Protein AF-A0AAD7EPY0-F1 (afdb_monomer_lite)

pLDDT: mean 81.23, std 19.65, range [32.94, 98.31]

Sequence (108 aa):
LESCFLKLVTLLIHMRPTKCCLAVGILPPSQNAFRTGYHTNDNMFIIGCAIDRARALGKPLFVVFADLSNAFPSTDQATFWSKMHAAGTALRPPVDQGSVYLGRQSVD

Secondary structure (DSSP, 8-state):
---HHHHHHHHHHHHHHHHHHHHTT-S-TT--TT-TT--HHHHHHHHHHHHHHHHHTT-PPP------TTTTTT--HHHHHHHHHHTT--------S-----------

Structure (mmCIF, N/CA/C/O backbone):
data_AF-A0AAD7EPY0-F1
#
_entry.id   AF-A0AAD7EPY0-F1
#
loop_
_atom_site.group_PDB
_atom_site.id
_atom_site.type_symbol
_atom_site.label_atom_id
_atom_site.label_alt_id
_atom_site.label_comp_id
_atom_site.label_asym_id
_atom_site.label_entity_id
_atom_site.label_seq_id
_atom_site.pdbx_PDB_ins_code
_atom_site.Cartn_x
_atom_site.Cartn_y
_atom_site.Cartn_z
_atom_site.occupancy
_atom_site.B_iso_or_equiv
_atom_site.auth_seq_id
_atom_site.auth_comp_id
_atom_site.auth_asym_id
_atom_site.auth_atom_id
_atom_site.pdbx_PDB_model_num
ATOM 1 N N . LEU A 1 1 ? 7.627 19.120 -17.477 1.00 48.28 1 LEU A N 1
ATOM 2 C CA . LEU A 1 1 ? 6.726 18.754 -18.591 1.00 48.28 1 LEU A CA 1
ATOM 3 C C . LEU A 1 1 ? 6.913 17.260 -18.839 1.00 48.28 1 LEU A C 1
ATOM 5 O O . LEU A 1 1 ? 7.940 16.876 -19.379 1.00 48.28 1 LEU A O 1
ATOM 9 N N . GLU A 1 2 ? 6.020 16.399 -18.353 1.00 70.00 2 GLU A N 1
ATOM 10 C CA . GLU A 1 2 ? 6.086 14.979 -18.730 1.00 70.00 2 GLU A CA 1
ATOM 11 C C . GLU A 1 2 ? 5.625 14.834 -20.180 1.00 70.00 2 GLU A C 1
ATOM 13 O O . GLU A 1 2 ? 4.555 15.335 -20.534 1.00 70.00 2 GLU A O 1
ATOM 18 N N . SER A 1 3 ? 6.417 14.172 -21.025 1.00 91.38 3 SER A N 1
ATOM 19 C CA . SER A 1 3 ? 6.005 13.929 -22.406 1.00 91.38 3 SER A CA 1
ATOM 20 C C . SER A 1 3 ? 4.846 12.925 -22.438 1.00 91.38 3 SER A C 1
ATOM 22 O O . SER A 1 3 ? 4.803 11.971 -21.656 1.00 91.38 3 SER A O 1
ATOM 24 N N . CYS A 1 4 ? 3.896 13.108 -23.360 1.00 91.62 4 CYS A N 1
ATOM 25 C CA . CYS A 1 4 ? 2.821 12.134 -23.590 1.00 91.62 4 CYS A CA 1
ATOM 26 C C . CYS A 1 4 ? 3.382 10.736 -23.887 1.00 91.62 4 CYS A C 1
ATOM 28 O O . CYS A 1 4 ? 2.809 9.731 -23.473 1.00 91.62 4 CYS A O 1
ATOM 30 N N . PHE A 1 5 ? 4.539 10.689 -24.553 1.00 92.25 5 PHE A N 1
ATOM 31 C CA . PHE A 1 5 ? 5.264 9.457 -24.822 1.00 92.25 5 PHE A CA 1
ATOM 32 C C . PHE A 1 5 ? 5.728 8.761 -23.537 1.00 92.25 5 PHE A C 1
ATOM 34 O O . PHE A 1 5 ? 5.502 7.566 -23.387 1.00 92.25 5 PHE A O 1
ATOM 41 N N . LEU A 1 6 ? 6.299 9.494 -22.573 1.00 92.44 6 LEU A N 1
ATOM 42 C CA . LEU A 1 6 ? 6.714 8.924 -21.289 1.00 92.44 6 LEU A CA 1
ATOM 43 C C . LEU A 1 6 ? 5.526 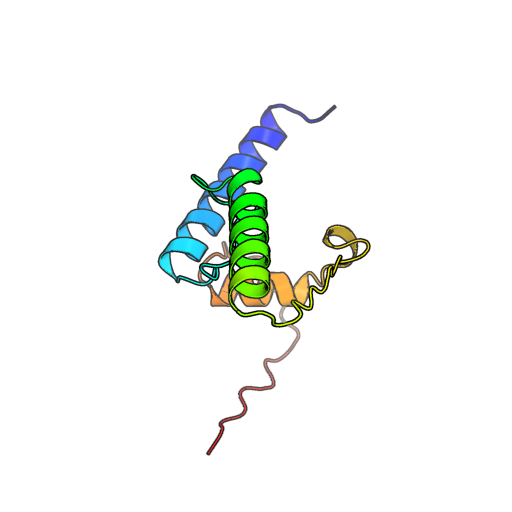8.311 -20.542 1.00 92.44 6 LEU A C 1
ATOM 45 O O . LEU A 1 6 ? 5.618 7.180 -20.080 1.00 92.44 6 LEU A O 1
ATOM 49 N N . LYS A 1 7 ? 4.387 9.009 -20.483 1.00 92.00 7 LYS A N 1
ATOM 50 C CA . LYS A 1 7 ? 3.168 8.479 -19.850 1.00 92.00 7 LYS A CA 1
ATOM 51 C C . LYS A 1 7 ? 2.686 7.194 -20.516 1.00 92.00 7 LYS A C 1
ATOM 53 O O . LYS A 1 7 ? 2.313 6.253 -19.820 1.00 92.00 7 LYS A O 1
ATOM 58 N N . LEU A 1 8 ? 2.723 7.141 -21.848 1.00 93.25 8 LEU A N 1
ATOM 59 C CA . LEU A 1 8 ? 2.368 5.944 -22.604 1.00 93.25 8 LEU A CA 1
ATOM 60 C C . LEU A 1 8 ? 3.311 4.779 -22.278 1.00 93.25 8 LEU A C 1
ATOM 62 O O . LEU A 1 8 ? 2.844 3.681 -21.988 1.00 93.25 8 LEU A O 1
ATOM 66 N N . VAL A 1 9 ? 4.625 5.017 -22.283 1.00 92.25 9 VAL A N 1
ATOM 67 C CA . VAL A 1 9 ? 5.623 3.992 -21.948 1.00 92.25 9 VAL A CA 1
ATOM 68 C C . VAL A 1 9 ? 5.435 3.499 -20.512 1.00 92.25 9 VAL A C 1
ATOM 70 O O . VAL A 1 9 ? 5.364 2.292 -20.290 1.00 92.25 9 VAL A O 1
ATOM 73 N N . THR A 1 10 ? 5.265 4.404 -19.546 1.00 91.50 10 THR A N 1
ATOM 74 C CA . THR A 1 10 ? 5.001 4.050 -18.144 1.00 91.50 10 THR A CA 1
ATOM 75 C C . THR A 1 10 ? 3.708 3.250 -17.995 1.00 91.50 10 THR A C 1
ATOM 77 O O . THR A 1 10 ? 3.679 2.278 -17.243 1.00 91.50 10 THR A O 1
ATOM 80 N N . LEU A 1 11 ? 2.653 3.588 -18.746 1.00 90.88 11 LEU A N 1
ATOM 81 C CA . LEU A 1 11 ? 1.405 2.823 -18.755 1.00 90.88 11 LEU A CA 1
ATOM 82 C C . LEU A 1 11 ? 1.616 1.405 -19.303 1.00 90.88 11 LEU A C 1
ATOM 84 O O . LEU A 1 11 ? 1.162 0.439 -18.692 1.00 90.88 11 LEU A O 1
ATOM 88 N N . LEU A 1 12 ? 2.335 1.256 -20.420 1.00 89.31 12 LEU A N 1
ATOM 89 C CA . LEU A 1 12 ? 2.650 -0.058 -20.993 1.00 89.31 12 LEU A CA 1
ATOM 90 C C . LEU A 1 12 ? 3.466 -0.920 -20.024 1.00 89.31 12 LEU A C 1
ATOM 92 O O . LEU A 1 12 ? 3.181 -2.111 -19.876 1.00 89.31 12 LEU A O 1
ATOM 96 N N . ILE A 1 13 ? 4.439 -0.313 -19.338 1.00 88.31 13 ILE A N 1
ATOM 97 C CA . ILE A 1 13 ? 5.218 -0.978 -18.293 1.00 88.31 13 ILE A CA 1
ATOM 98 C C . ILE A 1 13 ? 4.299 -1.382 -17.141 1.00 88.31 13 ILE A C 1
ATOM 100 O O . ILE A 1 13 ? 4.345 -2.540 -16.754 1.00 88.31 13 ILE A O 1
ATOM 104 N N . HIS A 1 14 ? 3.429 -0.498 -16.642 1.00 88.62 14 HIS A N 1
ATOM 105 C CA . HIS A 1 14 ? 2.523 -0.768 -15.518 1.00 88.62 14 HIS A CA 1
ATOM 106 C C . HIS A 1 14 ? 1.564 -1.942 -15.774 1.00 88.62 14 HIS A C 1
ATOM 108 O O . HIS A 1 14 ? 1.328 -2.765 -14.889 1.00 88.62 14 HIS A O 1
ATOM 114 N N . MET A 1 15 ? 1.037 -2.072 -16.994 1.00 87.12 15 MET A N 1
ATOM 115 C CA . MET A 1 15 ? 0.042 -3.100 -17.324 1.00 87.12 15 MET A CA 1
ATOM 116 C C . MET A 1 15 ? 0.548 -4.539 -17.132 1.00 87.12 15 MET A C 1
ATOM 118 O O . MET A 1 15 ? -0.255 -5.437 -16.869 1.00 87.12 15 MET A O 1
ATOM 122 N N . ARG A 1 16 ? 1.856 -4.793 -17.276 1.00 84.88 16 ARG A N 1
ATOM 123 C CA . ARG A 1 16 ? 2.432 -6.147 -17.170 1.00 84.88 16 ARG A CA 1
ATOM 124 C C . ARG A 1 16 ? 2.579 -6.639 -15.720 1.00 84.88 16 ARG A C 1
ATOM 126 O O . ARG A 1 16 ? 1.993 -7.681 -15.418 1.00 84.88 16 ARG A O 1
ATOM 133 N N . PRO A 1 17 ? 3.285 -5.927 -14.819 1.00 84.69 17 PRO A N 1
ATOM 134 C CA . PRO A 1 17 ? 3.337 -6.232 -13.396 1.00 84.69 17 PRO A CA 1
ATOM 135 C C . PRO A 1 17 ? 1.956 -6.395 -12.784 1.00 84.69 17 PRO A C 1
ATOM 137 O O . PRO A 1 17 ? 1.722 -7.391 -12.115 1.00 84.69 17 PRO A O 1
ATOM 140 N N . THR A 1 18 ? 1.016 -5.489 -13.072 1.00 86.25 18 THR A N 1
ATOM 141 C CA . THR A 1 18 ? -0.332 -5.548 -12.490 1.00 86.25 18 THR A CA 1
ATOM 142 C C . THR A 1 18 ? -1.033 -6.866 -12.817 1.00 86.25 18 THR A C 1
ATOM 144 O O . THR A 1 18 ? -1.544 -7.530 -11.917 1.00 86.25 18 THR A O 1
ATOM 147 N N . LYS A 1 19 ? -1.008 -7.304 -14.083 1.00 85.25 19 LYS A N 1
ATOM 148 C CA . LYS A 1 19 ? -1.608 -8.587 -14.487 1.00 85.25 19 LYS A CA 1
ATOM 149 C C . LYS A 1 19 ? -0.947 -9.777 -13.798 1.00 85.25 19 LYS A C 1
ATOM 151 O O . LYS A 1 19 ? -1.638 -10.683 -13.347 1.00 85.25 19 LYS A O 1
ATOM 156 N N . CYS A 1 20 ? 0.377 -9.771 -13.719 1.00 84.50 20 CYS A N 1
ATOM 157 C CA . CYS A 1 20 ? 1.131 -10.876 -13.149 1.00 84.50 20 CYS A CA 1
ATOM 158 C C . CYS A 1 20 ? 0.974 -10.954 -11.619 1.00 84.50 20 CYS A C 1
ATOM 160 O O . CYS A 1 20 ? 0.643 -12.013 -11.097 1.00 84.50 20 CYS A O 1
ATOM 162 N N . CYS A 1 21 ? 1.067 -9.830 -10.902 1.00 85.38 21 CYS A N 1
ATOM 163 C CA . CYS A 1 21 ? 0.831 -9.776 -9.456 1.00 85.38 21 CYS A CA 1
ATOM 164 C C . CYS A 1 21 ? -0.580 -10.246 -9.074 1.00 85.38 21 CYS A C 1
ATOM 166 O O . CYS A 1 21 ? -0.746 -10.897 -8.043 1.00 85.38 21 CYS A O 1
ATOM 168 N N . LEU A 1 22 ? -1.588 -9.944 -9.904 1.00 84.12 22 LEU A N 1
ATOM 169 C CA . LEU A 1 22 ? -2.949 -10.455 -9.726 1.00 84.12 22 LEU A CA 1
ATOM 170 C C . LEU A 1 22 ? -3.045 -11.959 -10.014 1.00 84.12 22 LEU A C 1
ATOM 172 O O . LEU A 1 22 ? -3.671 -12.673 -9.239 1.00 84.12 22 LEU A O 1
ATOM 176 N N . ALA A 1 23 ? -2.412 -12.447 -11.085 1.00 84.69 23 ALA A N 1
ATOM 177 C CA . ALA A 1 23 ? -2.430 -13.865 -11.453 1.00 84.69 23 ALA A CA 1
ATOM 178 C C . ALA A 1 23 ? -1.723 -14.761 -10.421 1.00 84.69 23 ALA A C 1
ATOM 180 O O . ALA A 1 23 ? -2.190 -15.861 -10.143 1.00 84.69 23 ALA A O 1
ATOM 181 N N . VAL A 1 24 ? -0.622 -14.282 -9.835 1.00 84.75 24 VAL A N 1
ATOM 182 C CA . VAL A 1 24 ? 0.135 -14.994 -8.789 1.00 84.75 24 VAL A CA 1
ATOM 183 C C . VAL A 1 24 ? -0.493 -14.798 -7.399 1.00 84.75 24 VAL A C 1
ATOM 185 O O . VAL A 1 24 ? -0.140 -15.496 -6.455 1.00 84.75 24 VAL A O 1
ATOM 188 N N . GLY A 1 25 ? -1.444 -13.869 -7.249 1.00 85.38 25 GLY A N 1
ATOM 189 C CA . GLY A 1 25 ? -2.115 -13.615 -5.971 1.00 85.38 25 GLY A CA 1
ATOM 190 C C . GLY A 1 25 ? -1.204 -12.991 -4.908 1.00 85.38 25 GLY A C 1
ATOM 191 O O . GLY A 1 25 ? -1.431 -13.184 -3.718 1.00 85.38 25 GLY A O 1
ATOM 192 N N . ILE A 1 26 ? -0.172 -12.245 -5.320 1.00 86.56 26 ILE A N 1
ATOM 193 C CA . ILE A 1 26 ? 0.797 -11.615 -4.400 1.00 86.56 26 ILE A CA 1
ATOM 194 C C . ILE A 1 26 ? 0.149 -10.477 -3.602 1.00 86.56 26 ILE A C 1
ATOM 196 O O . ILE A 1 26 ? 0.552 -10.192 -2.475 1.00 86.56 26 ILE A O 1
ATOM 200 N N . LEU A 1 27 ? -0.845 -9.805 -4.190 1.00 86.31 27 LEU A N 1
ATOM 201 C CA . LEU A 1 27 ? -1.533 -8.692 -3.544 1.00 86.31 27 LEU A CA 1
ATOM 202 C C . LEU A 1 27 ? -2.506 -9.226 -2.484 1.00 86.31 27 LEU A C 1
ATOM 204 O O . LEU A 1 27 ? -3.432 -9.964 -2.836 1.00 86.31 27 LEU A O 1
A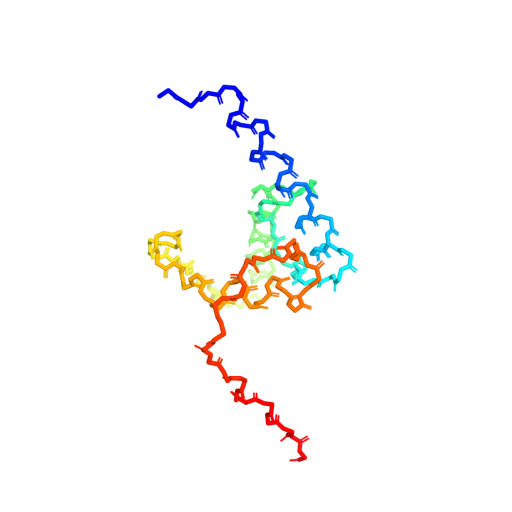TOM 208 N N . PRO A 1 28 ? -2.352 -8.844 -1.204 1.00 87.19 28 PRO A N 1
ATOM 209 C CA . PRO A 1 28 ? -3.251 -9.310 -0.165 1.00 87.19 28 PRO A CA 1
ATOM 210 C C . PRO A 1 28 ? -4.663 -8.746 -0.388 1.00 87.19 28 PRO A C 1
ATOM 212 O O . PRO A 1 28 ? -4.820 -7.641 -0.916 1.00 87.19 28 PRO A O 1
ATOM 215 N N . PRO A 1 29 ? -5.717 -9.454 0.055 1.00 85.56 29 PRO A N 1
ATOM 216 C CA . PRO A 1 29 ? -7.097 -8.997 -0.110 1.00 85.56 29 PRO A CA 1
ATOM 217 C C . PRO A 1 29 ? -7.385 -7.682 0.630 1.00 85.56 29 PRO A C 1
ATOM 219 O O . PRO A 1 29 ? -8.304 -6.963 0.251 1.00 85.56 29 PRO A O 1
ATOM 222 N N . SER A 1 30 ? -6.590 -7.353 1.652 1.00 86.56 30 SER A N 1
ATOM 223 C CA . SER A 1 30 ? -6.656 -6.088 2.388 1.00 86.56 30 SER A CA 1
ATOM 224 C C . SER A 1 30 ? -6.030 -4.902 1.646 1.00 86.56 30 SER A C 1
ATOM 226 O O . SER A 1 30 ? -6.266 -3.759 2.033 1.00 86.56 30 SER A O 1
ATOM 228 N N . GLN A 1 31 ? -5.236 -5.130 0.591 1.00 89.56 31 GLN A N 1
ATOM 229 C CA . GLN A 1 31 ? -4.659 -4.039 -0.189 1.00 89.56 31 GLN A CA 1
ATOM 230 C C . GLN A 1 31 ? -5.712 -3.450 -1.129 1.00 89.56 31 GLN A C 1
ATOM 232 O O . GLN A 1 31 ? -6.076 -4.035 -2.150 1.00 89.56 31 GLN A O 1
ATOM 237 N N . ASN A 1 32 ? -6.152 -2.249 -0.772 1.00 90.19 32 ASN A N 1
ATOM 238 C CA . ASN A 1 32 ? -7.157 -1.488 -1.502 1.00 90.19 32 ASN A CA 1
ATOM 239 C C . ASN A 1 32 ? -6.507 -0.481 -2.480 1.00 90.19 32 ASN A C 1
ATOM 241 O O . ASN A 1 32 ? -6.874 -0.388 -3.648 1.00 90.19 32 ASN A O 1
ATOM 245 N N . ALA A 1 33 ? -5.462 0.228 -2.040 1.00 88.06 33 ALA A N 1
ATOM 24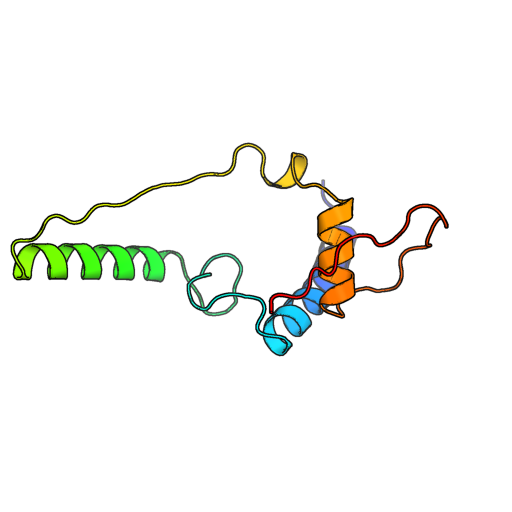6 C CA . ALA A 1 33 ? -4.815 1.258 -2.853 1.00 88.06 33 ALA A CA 1
ATOM 247 C C . ALA A 1 33 ? -4.192 0.706 -4.155 1.00 88.06 33 ALA A C 1
ATOM 249 O O . ALA A 1 33 ? -3.619 -0.387 -4.178 1.00 88.06 33 ALA A O 1
ATOM 250 N N . PHE A 1 34 ? -4.265 1.514 -5.222 1.00 87.12 34 PHE A N 1
ATOM 251 C CA . PHE A 1 34 ? -3.708 1.238 -6.558 1.00 87.12 34 PHE A CA 1
ATOM 252 C C . PHE A 1 34 ? -4.244 -0.030 -7.243 1.00 87.12 34 PHE A C 1
ATOM 254 O O . PHE A 1 34 ? -3.592 -0.579 -8.132 1.00 87.12 34 PHE A O 1
ATOM 261 N N . ARG A 1 35 ? -5.443 -0.486 -6.862 1.00 86.62 35 ARG A N 1
ATOM 262 C CA . ARG A 1 35 ? -6.105 -1.648 -7.457 1.00 86.62 35 ARG A CA 1
ATOM 263 C C . ARG A 1 35 ? -7.378 -1.233 -8.190 1.00 86.62 35 ARG A C 1
ATOM 265 O O . ARG A 1 35 ? -8.143 -0.394 -7.729 1.00 86.62 35 ARG A O 1
ATOM 272 N N . THR A 1 36 ? -7.612 -1.817 -9.360 1.00 87.25 36 THR A N 1
ATOM 273 C CA . THR A 1 36 ? -8.836 -1.559 -10.129 1.00 87.25 36 THR A CA 1
ATOM 274 C C . THR A 1 36 ? -10.058 -2.105 -9.388 1.00 87.25 36 THR A C 1
ATOM 276 O O . THR A 1 36 ? -10.038 -3.255 -8.954 1.00 87.25 36 THR A O 1
ATOM 279 N N . GLY A 1 37 ? -11.118 -1.297 -9.283 1.00 89.06 37 GLY A N 1
ATOM 280 C CA . GLY A 1 37 ? -12.377 -1.669 -8.617 1.00 89.06 37 GLY A CA 1
ATOM 281 C C . GLY A 1 37 ? -12.391 -1.461 -7.100 1.00 89.06 37 GLY A C 1
ATOM 282 O O . GLY A 1 37 ? -13.300 -1.940 -6.437 1.00 89.06 37 GLY A O 1
ATOM 283 N N . TYR A 1 38 ? -11.383 -0.774 -6.573 1.00 89.94 38 TYR A N 1
ATOM 284 C CA . TYR A 1 38 ? -11.137 -0.556 -5.155 1.00 89.94 38 TYR A CA 1
ATOM 285 C C . TYR A 1 38 ? -10.999 0.951 -4.905 1.00 89.94 38 TYR A C 1
ATOM 287 O O . TYR A 1 38 ? -10.320 1.655 -5.661 1.00 89.94 38 TYR A O 1
ATOM 295 N N . HIS A 1 39 ? -11.694 1.464 -3.890 1.00 90.38 39 HIS A N 1
ATOM 296 C CA . HIS A 1 39 ? -11.817 2.893 -3.623 1.00 90.38 39 HIS A CA 1
ATOM 297 C C . HIS A 1 39 ? -11.440 3.241 -2.182 1.00 90.38 39 HIS A C 1
ATOM 299 O O . HIS A 1 39 ? -11.621 2.467 -1.242 1.00 90.38 39 HIS A O 1
ATOM 305 N N . THR A 1 40 ? -10.990 4.482 -1.975 1.00 88.75 40 THR A N 1
ATOM 306 C CA . THR A 1 40 ? -10.668 5.012 -0.639 1.00 88.75 40 THR A CA 1
ATOM 307 C C . THR A 1 40 ? -11.854 4.920 0.326 1.00 88.75 40 THR A C 1
ATOM 309 O O . THR A 1 40 ? -11.663 4.681 1.519 1.00 88.75 40 THR A O 1
ATOM 312 N N . ASN A 1 41 ? -13.079 5.048 -0.193 1.00 92.69 41 ASN A N 1
ATOM 313 C CA . ASN A 1 41 ? -14.307 4.933 0.592 1.00 92.69 41 ASN A CA 1
ATOM 314 C C . ASN A 1 41 ? -14.474 3.545 1.224 1.00 92.69 41 ASN A C 1
ATOM 316 O O . ASN A 1 41 ? -15.002 3.460 2.330 1.00 92.69 41 ASN A O 1
ATOM 320 N N . ASP A 1 42 ? -13.972 2.479 0.592 1.00 91.19 42 ASP A N 1
ATOM 321 C CA . ASP A 1 42 ? -14.115 1.122 1.126 1.00 91.19 42 ASP A CA 1
ATOM 322 C C . ASP A 1 42 ? -13.308 0.967 2.426 1.00 91.19 42 ASP A C 1
ATOM 324 O O . ASP A 1 42 ? -13.788 0.377 3.390 1.00 91.19 42 ASP A O 1
ATOM 328 N N . ASN A 1 43 ? -12.115 1.573 2.509 1.00 91.44 43 ASN A N 1
ATOM 329 C CA . ASN A 1 43 ? -11.313 1.570 3.740 1.00 91.44 43 ASN A CA 1
ATOM 330 C C . ASN A 1 43 ? -12.021 2.313 4.877 1.00 91.44 43 ASN A C 1
ATOM 332 O O . ASN A 1 43 ? -12.026 1.845 6.016 1.00 91.44 43 ASN A O 1
ATOM 336 N N . MET A 1 44 ? -12.633 3.461 4.569 1.00 92.69 44 MET A N 1
ATOM 337 C CA . MET A 1 44 ? -13.385 4.222 5.566 1.00 92.69 44 MET A CA 1
ATOM 338 C C . MET A 1 44 ? -14.618 3.468 6.047 1.00 92.69 44 MET A C 1
ATOM 340 O O . MET A 1 44 ? -14.902 3.472 7.244 1.00 92.69 44 MET A O 1
ATOM 344 N N . PHE A 1 45 ? -15.307 2.779 5.139 1.00 94.56 45 PHE A N 1
ATOM 345 C CA . PHE A 1 45 ? -16.423 1.915 5.489 1.00 94.56 45 PHE A CA 1
ATOM 346 C C . PHE A 1 45 ? -15.982 0.770 6.411 1.00 94.56 45 PHE A C 1
ATOM 348 O O . PHE A 1 45 ? -16.594 0.564 7.455 1.00 94.56 45 PHE A O 1
ATOM 355 N N . ILE A 1 46 ? -14.875 0.087 6.095 1.00 93.44 46 ILE A N 1
ATOM 356 C CA . ILE A 1 46 ? -14.319 -0.991 6.931 1.00 93.44 46 ILE A CA 1
ATOM 357 C C . ILE A 1 46 ? -14.003 -0.488 8.348 1.00 93.44 46 ILE A C 1
ATOM 359 O O . ILE A 1 46 ? -14.374 -1.139 9.327 1.00 93.44 46 ILE A O 1
ATOM 363 N N . ILE A 1 47 ? -13.355 0.676 8.473 1.00 94.69 47 ILE A N 1
ATOM 364 C CA . ILE A 1 47 ? -13.053 1.286 9.777 1.00 94.69 47 ILE A CA 1
ATOM 365 C C . ILE A 1 47 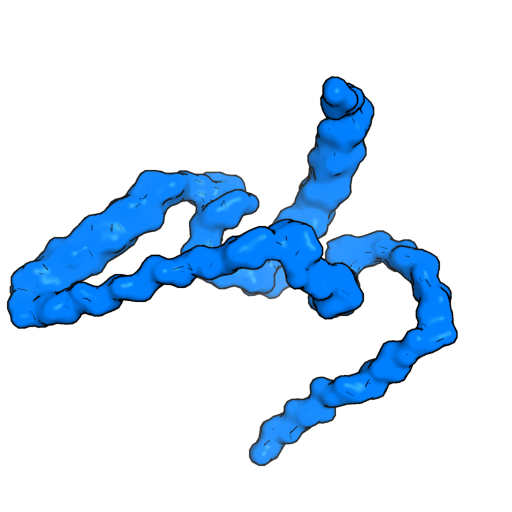? -14.346 1.651 10.517 1.00 94.69 47 ILE A C 1
ATOM 367 O O . ILE A 1 47 ? -14.469 1.353 11.704 1.00 94.69 47 ILE A O 1
ATOM 371 N N . GLY A 1 48 ? -15.327 2.239 9.825 1.00 96.94 48 GLY A N 1
ATOM 372 C CA . GLY A 1 48 ? -16.641 2.557 10.388 1.00 96.94 48 GLY A CA 1
ATOM 373 C C . GLY A 1 48 ? -17.340 1.320 10.957 1.00 96.94 48 GLY A C 1
ATOM 374 O O . GLY A 1 48 ? -17.695 1.297 12.133 1.00 96.94 48 GLY A O 1
ATOM 375 N N . CYS A 1 49 ? -17.422 0.239 10.176 1.00 97.44 49 CYS A N 1
ATOM 376 C CA . CYS A 1 49 ? -17.987 -1.030 10.634 1.00 97.44 49 CYS A CA 1
ATOM 377 C C . CYS A 1 49 ? -17.230 -1.620 11.832 1.00 97.44 49 CYS A C 1
ATOM 379 O O . CYS A 1 49 ? -17.848 -2.194 12.731 1.00 97.44 49 CYS A O 1
ATOM 381 N N . ALA A 1 50 ? -15.899 -1.492 11.872 1.00 97.00 50 ALA A N 1
ATOM 382 C CA . ALA A 1 50 ? -15.105 -1.944 13.011 1.00 97.00 50 ALA A CA 1
ATOM 383 C C . ALA A 1 50 ? -15.423 -1.139 14.284 1.00 97.00 50 ALA A C 1
ATOM 385 O O . ALA A 1 50 ? -15.561 -1.730 15.358 1.00 97.00 50 ALA A O 1
ATOM 386 N N . ILE A 1 51 ? -15.590 0.183 14.163 1.00 97.88 51 ILE A N 1
ATOM 387 C CA . ILE A 1 51 ? -15.990 1.071 15.265 1.00 97.88 51 ILE A CA 1
ATOM 388 C C . ILE A 1 51 ? -17.384 0.698 15.773 1.00 97.88 51 ILE A C 1
ATOM 390 O O . ILE A 1 51 ? -17.567 0.516 16.979 1.00 97.88 51 ILE A O 1
ATOM 394 N N . ASP A 1 52 ? -18.354 0.541 14.874 1.00 98.31 52 ASP A N 1
ATOM 395 C CA . ASP A 1 52 ? -19.734 0.213 15.240 1.00 98.31 52 ASP A CA 1
ATOM 396 C C . ASP A 1 52 ? -19.821 -1.150 15.929 1.00 98.31 52 ASP A C 1
ATOM 398 O O . ASP A 1 52 ? -20.471 -1.293 16.967 1.00 98.31 52 ASP A O 1
ATOM 402 N N . ARG A 1 53 ? -19.079 -2.144 15.426 1.00 98.12 53 ARG A N 1
ATOM 403 C CA . ARG A 1 53 ? -18.982 -3.464 16.056 1.00 98.12 53 ARG A CA 1
ATOM 404 C C . ARG A 1 53 ? -18.354 -3.393 17.447 1.00 98.12 53 ARG A C 1
ATOM 406 O O . ARG A 1 53 ? -18.841 -4.049 18.365 1.00 98.12 53 ARG A O 1
ATOM 413 N N . ALA A 1 54 ? -17.280 -2.627 17.617 1.00 98.12 54 ALA A N 1
ATOM 414 C CA . ALA A 1 54 ? -16.615 -2.477 18.909 1.00 98.12 54 ALA A CA 1
ATOM 415 C C . ALA A 1 54 ? -17.543 -1.820 19.945 1.00 98.12 54 ALA A C 1
ATOM 417 O O . ALA A 1 54 ? -17.667 -2.321 21.065 1.00 98.12 54 ALA A O 1
ATOM 418 N N . ARG A 1 55 ? -18.278 -0.775 19.534 1.00 97.94 55 ARG A N 1
ATOM 419 C CA . ARG A 1 55 ? -19.311 -0.114 20.348 1.00 97.94 55 ARG A CA 1
ATOM 420 C C . ARG A 1 55 ? -20.427 -1.075 20.748 1.00 97.94 55 ARG A C 1
ATOM 422 O O . ARG A 1 55 ? -20.752 -1.149 21.928 1.00 97.94 55 ARG A O 1
ATOM 429 N N . ALA A 1 56 ? -20.961 -1.845 19.799 1.00 98.31 56 ALA A N 1
ATOM 430 C CA . ALA A 1 56 ? -22.022 -2.818 20.063 1.00 98.31 56 ALA A CA 1
ATOM 431 C C . ALA A 1 56 ? -21.591 -3.922 21.044 1.00 98.31 56 ALA A C 1
ATOM 433 O O . ALA A 1 56 ? -22.400 -4.407 21.829 1.00 98.31 56 ALA A O 1
ATOM 434 N N . LEU A 1 57 ? -20.312 -4.308 21.021 1.00 97.94 57 LEU A N 1
ATOM 435 C CA . LEU A 1 57 ? -19.748 -5.313 21.926 1.00 97.94 57 LEU A CA 1
ATOM 436 C C . LEU A 1 57 ? -19.252 -4.735 23.261 1.00 97.94 57 LEU A C 1
ATOM 438 O O . LEU A 1 57 ? -18.785 -5.504 24.101 1.00 97.94 57 LEU A O 1
ATOM 442 N N . GLY A 1 58 ? -19.293 -3.411 23.447 1.00 97.69 58 GLY A N 1
ATOM 443 C CA . GLY A 1 58 ? -18.741 -2.743 24.628 1.00 97.69 58 GLY A CA 1
ATOM 444 C C . GLY A 1 58 ? -17.229 -2.936 24.793 1.00 97.69 58 GLY A C 1
ATOM 445 O O . GLY A 1 58 ? -16.731 -2.936 25.917 1.00 97.69 58 GLY A O 1
ATOM 446 N N . LYS A 1 59 ? -16.491 -3.149 23.694 1.00 97.69 59 LYS A N 1
ATOM 447 C CA . LYS A 1 59 ? -15.039 -3.396 23.708 1.00 97.69 59 LYS A CA 1
ATOM 448 C C . LYS A 1 59 ? -14.275 -2.226 23.084 1.00 97.69 59 LYS A C 1
ATOM 450 O O . LYS A 1 59 ? -14.758 -1.641 22.115 1.00 97.69 59 LYS A O 1
ATOM 455 N N . PRO A 1 60 ? -13.070 -1.897 23.581 1.00 96.38 60 PRO A N 1
ATOM 456 C CA . PRO A 1 60 ? -12.223 -0.899 22.939 1.00 96.38 60 PRO A CA 1
ATOM 457 C C . PRO A 1 60 ? -11.718 -1.402 21.577 1.00 96.38 60 PRO A C 1
ATOM 459 O O . PRO A 1 60 ? -11.365 -2.573 21.428 1.00 96.38 60 PRO A O 1
ATOM 462 N N . LEU A 1 61 ? -11.655 -0.499 20.595 1.00 97.19 61 LEU A N 1
ATOM 463 C CA . LEU A 1 61 ? -10.989 -0.719 19.311 1.00 97.19 61 LEU A CA 1
ATOM 464 C C . LEU A 1 61 ? -9.650 0.021 19.312 1.00 97.19 61 LEU A C 1
ATOM 466 O O . LEU A 1 61 ? -9.620 1.238 19.481 1.00 97.19 61 LEU A O 1
ATOM 470 N N . PHE A 1 62 ? -8.558 -0.704 19.084 1.00 96.62 62 PHE A N 1
ATOM 471 C CA . PHE A 1 62 ? -7.226 -0.127 18.910 1.00 96.62 62 PHE A CA 1
ATOM 472 C C . PHE A 1 62 ? -6.886 -0.078 17.420 1.00 96.62 62 PHE A C 1
ATOM 474 O O . PHE A 1 62 ? -7.044 -1.077 16.718 1.00 96.62 62 PHE A O 1
ATOM 481 N N . VAL A 1 63 ? -6.424 1.076 16.937 1.00 94.31 63 VAL A N 1
ATOM 482 C CA . VAL A 1 63 ? -6.074 1.295 15.526 1.00 94.31 63 VAL A CA 1
ATOM 483 C C . VAL A 1 63 ? -4.667 1.874 15.454 1.00 94.31 63 VAL A C 1
ATOM 485 O O . VAL A 1 63 ? -4.345 2.808 16.186 1.00 94.31 63 VAL A O 1
ATOM 488 N N . VAL A 1 64 ? -3.840 1.324 14.566 1.00 95.00 64 VAL A N 1
ATOM 489 C CA . VAL A 1 64 ? -2.493 1.827 14.280 1.00 95.00 64 VAL A CA 1
ATOM 490 C C . VAL A 1 64 ? -2.493 2.436 12.886 1.00 95.00 64 VAL A C 1
ATOM 492 O O . VAL A 1 64 ? -2.791 1.754 11.907 1.00 95.00 64 VAL A O 1
ATOM 495 N N . PHE A 1 65 ? -2.133 3.714 12.805 1.00 92.81 65 PHE A N 1
ATOM 496 C CA . PHE A 1 65 ? -1.864 4.395 11.545 1.00 92.81 65 PHE A CA 1
ATOM 497 C C . PHE A 1 65 ? -0.356 4.375 11.313 1.00 92.81 65 PHE A C 1
ATOM 499 O O . PHE A 1 65 ? 0.388 5.087 11.983 1.00 92.81 65 PHE A O 1
ATOM 506 N N . ALA A 1 66 ? 0.089 3.512 10.403 1.00 92.94 66 ALA A N 1
ATOM 507 C CA . ALA A 1 66 ? 1.481 3.430 9.987 1.00 92.94 66 ALA A CA 1
ATOM 508 C C . ALA A 1 66 ? 1.638 4.095 8.617 1.00 92.94 66 ALA A C 1
ATOM 510 O O . ALA A 1 66 ? 0.877 3.795 7.697 1.00 92.94 66 ALA A O 1
ATOM 511 N N . ASP A 1 67 ? 2.631 4.969 8.493 1.00 93.00 67 ASP A N 1
ATOM 512 C CA . ASP A 1 67 ? 3.019 5.594 7.233 1.00 93.00 67 ASP A CA 1
ATOM 513 C C . ASP A 1 67 ? 4.515 5.385 6.985 1.00 93.00 67 ASP A C 1
ATOM 515 O O . ASP A 1 67 ? 5.319 5.351 7.920 1.00 93.00 67 ASP A O 1
ATOM 519 N N . LEU A 1 68 ? 4.884 5.214 5.717 1.00 91.94 68 LEU A N 1
ATOM 520 C CA . LEU A 1 68 ? 6.264 4.987 5.306 1.00 91.94 68 LEU A CA 1
ATOM 521 C C . LEU A 1 68 ? 6.867 6.299 4.803 1.00 91.94 68 LEU A C 1
ATOM 523 O O . LEU A 1 68 ? 6.560 6.763 3.704 1.00 91.94 68 LEU A O 1
ATOM 527 N N . SER A 1 69 ? 7.790 6.871 5.575 1.00 93.31 69 SER A N 1
ATOM 528 C CA . SER A 1 69 ? 8.504 8.080 5.161 1.00 93.31 69 SER A CA 1
ATOM 529 C C . SER A 1 69 ? 9.346 7.826 3.906 1.00 93.31 69 SER A C 1
ATOM 531 O O . SER A 1 69 ? 10.156 6.899 3.855 1.00 93.31 69 SER A O 1
ATOM 533 N N . ASN A 1 70 ? 9.183 8.685 2.896 1.00 90.44 70 ASN A N 1
ATOM 534 C CA . ASN A 1 70 ? 9.927 8.631 1.634 1.00 90.44 70 ASN A CA 1
ATOM 535 C C . ASN A 1 70 ? 9.853 7.274 0.913 1.00 90.44 70 ASN A C 1
ATOM 537 O O . ASN A 1 70 ? 10.836 6.872 0.302 1.00 90.44 70 ASN A O 1
ATOM 541 N N . ALA A 1 71 ? 8.709 6.583 0.950 1.00 89.44 71 ALA A N 1
ATOM 542 C CA . ALA A 1 71 ? 8.578 5.213 0.448 1.00 89.44 71 ALA A CA 1
ATOM 543 C C . ALA A 1 71 ? 9.170 4.975 -0.958 1.00 89.44 71 ALA A C 1
ATOM 545 O O . ALA A 1 71 ? 9.869 3.987 -1.154 1.00 89.44 71 ALA A O 1
ATOM 546 N N . PHE A 1 72 ? 8.947 5.867 -1.936 1.00 88.31 72 PHE A N 1
ATOM 547 C CA . PHE A 1 72 ? 9.505 5.672 -3.284 1.00 88.31 72 PHE A CA 1
ATOM 548 C C . PHE A 1 72 ? 11.025 5.907 -3.344 1.00 88.31 72 PHE A C 1
ATOM 550 O O . PHE A 1 72 ? 11.724 5.000 -3.797 1.00 88.31 72 PHE A O 1
ATOM 557 N N . PRO A 1 73 ? 11.575 7.050 -2.872 1.00 91.88 73 PRO A N 1
ATOM 558 C CA . PRO A 1 73 ? 13.027 7.244 -2.860 1.00 91.88 73 PRO A CA 1
ATOM 559 C C . PRO A 1 73 ? 13.797 6.257 -1.973 1.00 91.88 73 PRO A C 1
ATOM 561 O O . PRO A 1 73 ? 14.943 5.949 -2.279 1.00 91.88 73 PRO A O 1
ATOM 564 N N . SER A 1 74 ? 13.195 5.778 -0.880 1.00 92.31 74 SER A N 1
ATOM 565 C CA . SER A 1 74 ? 13.849 4.892 0.093 1.00 92.31 74 SER A CA 1
ATOM 566 C C . SER A 1 74 ? 13.704 3.401 -0.222 1.00 92.31 74 SER A C 1
ATOM 568 O O . SER A 1 74 ? 14.242 2.568 0.506 1.00 92.31 74 SER A O 1
ATOM 570 N N . THR A 1 75 ? 12.998 3.039 -1.299 1.00 93.38 75 THR A N 1
ATOM 571 C CA . THR A 1 75 ? 12.845 1.636 -1.699 1.00 93.38 75 THR A CA 1
ATOM 572 C C . THR A 1 75 ? 14.182 1.058 -2.159 1.00 93.38 75 THR A C 1
ATOM 574 O O . THR A 1 75 ? 14.766 1.532 -3.136 1.00 93.38 75 THR A O 1
ATOM 577 N N . ASP A 1 76 ? 14.620 -0.030 -1.517 1.00 93.38 76 ASP A N 1
ATOM 578 C CA . ASP A 1 76 ? 15.759 -0.815 -1.990 1.00 93.38 76 ASP A CA 1
ATOM 579 C C . ASP A 1 76 ? 15.443 -1.472 -3.342 1.00 93.38 76 ASP A C 1
ATOM 581 O O . ASP A 1 76 ? 14.653 -2.419 -3.451 1.00 93.38 76 ASP A O 1
ATOM 585 N N . GLN A 1 77 ? 16.073 -0.948 -4.390 1.00 92.06 77 GLN A N 1
ATOM 586 C CA . GLN A 1 77 ? 15.828 -1.362 -5.767 1.00 92.06 77 GLN A CA 1
ATOM 587 C C . GLN A 1 77 ? 16.250 -2.815 -6.001 1.00 92.06 77 GLN A C 1
ATOM 589 O O . GLN A 1 77 ? 15.552 -3.543 -6.705 1.00 92.06 77 GLN A O 1
ATOM 594 N N . ALA A 1 78 ? 17.350 -3.268 -5.392 1.00 92.38 78 ALA A N 1
ATOM 595 C CA . ALA A 1 78 ? 17.851 -4.628 -5.581 1.00 92.38 78 ALA A CA 1
ATOM 596 C C . ALA A 1 78 ? 16.837 -5.670 -5.083 1.00 92.38 78 ALA A C 1
ATOM 598 O O . ALA A 1 78 ? 16.455 -6.583 -5.823 1.00 92.38 78 ALA A O 1
ATOM 599 N N . THR A 1 79 ? 16.323 -5.488 -3.864 1.00 91.81 79 THR A N 1
ATOM 600 C CA . THR A 1 79 ? 15.275 -6.344 -3.301 1.00 91.81 79 THR A CA 1
ATOM 601 C C . THR A 1 79 ? 13.987 -6.253 -4.109 1.00 91.81 79 THR A C 1
ATOM 603 O O . THR A 1 79 ? 13.356 -7.282 -4.364 1.00 91.81 79 THR A O 1
ATOM 606 N N . PHE A 1 80 ? 13.588 -5.053 -4.540 1.00 89.19 80 PHE A N 1
ATOM 607 C CA . PHE A 1 80 ? 12.399 -4.878 -5.371 1.00 89.19 80 PHE A CA 1
ATOM 608 C C . PHE A 1 80 ? 12.493 -5.695 -6.668 1.00 89.19 80 PHE A C 1
ATOM 610 O O . PHE A 1 80 ? 11.612 -6.513 -6.943 1.00 89.19 80 PHE A O 1
ATOM 617 N N . TRP A 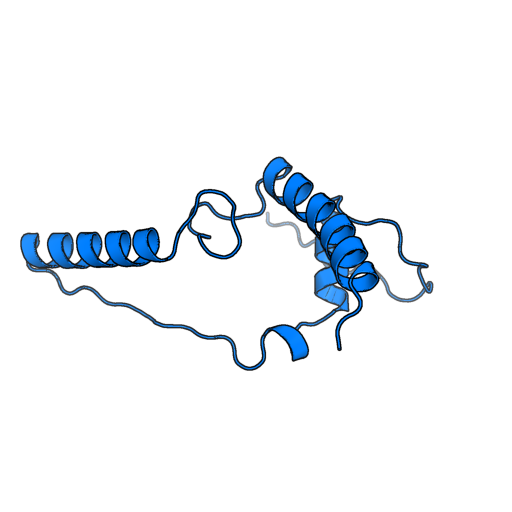1 81 ? 13.581 -5.554 -7.429 1.00 88.38 81 TRP A N 1
ATOM 618 C CA . TRP A 1 81 ? 13.759 -6.275 -8.691 1.00 88.38 81 TRP A CA 1
ATOM 619 C C . TRP A 1 81 ? 13.889 -7.785 -8.501 1.00 88.38 81 TRP A C 1
ATOM 621 O O . TRP A 1 81 ? 13.335 -8.541 -9.298 1.00 88.38 81 TRP A O 1
ATOM 631 N N . SER A 1 82 ? 14.544 -8.236 -7.428 1.00 89.94 82 SER A N 1
ATOM 632 C CA . SER A 1 82 ? 14.614 -9.660 -7.079 1.00 89.94 82 SER A CA 1
ATOM 633 C C . SER A 1 82 ? 13.221 -10.250 -6.820 1.00 89.94 82 SER A C 1
ATOM 635 O O . SER A 1 82 ? 12.861 -11.282 -7.392 1.00 89.94 82 SER A O 1
ATOM 637 N N . LYS A 1 83 ? 12.376 -9.546 -6.049 1.00 87.38 83 LYS A N 1
ATOM 638 C CA . LYS A 1 83 ? 10.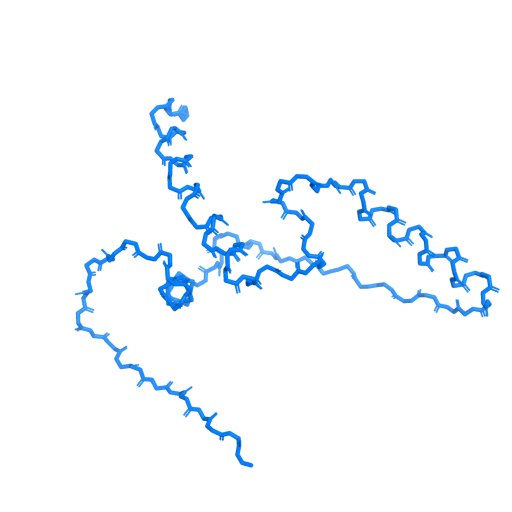978 -9.945 -5.801 1.00 87.38 83 LYS A CA 1
ATOM 639 C C . LYS A 1 83 ? 10.146 -9.962 -7.083 1.00 87.38 83 LYS A C 1
ATOM 641 O O . LYS A 1 83 ? 9.389 -10.901 -7.306 1.00 87.38 83 LYS A O 1
ATOM 646 N N . MET A 1 84 ? 10.319 -8.963 -7.944 1.00 84.69 84 MET A N 1
ATOM 647 C CA . MET A 1 84 ? 9.648 -8.883 -9.245 1.00 84.69 84 MET A CA 1
ATOM 648 C C . MET A 1 84 ? 10.074 -10.026 -10.184 1.00 84.69 84 MET A C 1
ATOM 650 O O . MET A 1 84 ? 9.246 -10.647 -10.850 1.00 84.69 84 MET A O 1
ATOM 654 N N . HIS A 1 85 ? 11.362 -10.372 -10.203 1.00 85.62 85 HIS A N 1
ATOM 655 C CA . HIS A 1 85 ? 11.856 -11.517 -10.962 1.00 85.62 85 HIS A CA 1
ATOM 656 C C . HIS A 1 85 ? 11.261 -12.833 -10.448 1.00 85.62 85 HIS A C 1
ATOM 658 O O . HIS A 1 85 ? 10.751 -13.622 -11.241 1.00 85.62 85 HIS A O 1
ATOM 664 N N . ALA A 1 86 ? 11.257 -13.044 -9.128 1.00 83.88 86 ALA A N 1
ATOM 665 C CA . ALA A 1 86 ? 10.643 -14.220 -8.510 1.00 83.88 86 ALA A CA 1
ATOM 666 C C . ALA A 1 86 ? 9.131 -14.315 -8.787 1.00 83.88 86 ALA A C 1
ATOM 668 O O . ALA A 1 86 ? 8.609 -15.409 -8.979 1.00 83.88 86 ALA A O 1
ATOM 669 N N . ALA A 1 87 ? 8.441 -13.174 -8.870 1.00 77.88 87 ALA A N 1
ATOM 670 C CA . ALA A 1 87 ? 7.028 -13.086 -9.228 1.00 77.88 87 ALA A CA 1
ATOM 671 C C . ALA A 1 87 ? 6.742 -13.355 -10.719 1.00 77.88 87 ALA A C 1
ATOM 673 O O . ALA A 1 87 ? 5.581 -13.399 -11.110 1.00 77.88 87 ALA A O 1
ATOM 674 N N . GLY A 1 88 ? 7.766 -13.514 -11.567 1.00 76.75 88 GLY A N 1
ATOM 675 C CA . GLY A 1 88 ? 7.595 -13.759 -13.003 1.00 76.75 88 GLY A CA 1
ATOM 676 C C . GLY A 1 88 ? 7.267 -12.504 -13.818 1.00 76.75 88 GLY A C 1
ATOM 677 O O . GLY A 1 88 ? 6.770 -12.603 -14.938 1.00 76.75 88 GLY A O 1
ATOM 678 N N . THR A 1 89 ? 7.522 -11.305 -13.281 1.00 69.25 89 THR A N 1
ATOM 679 C CA . THR A 1 89 ? 7.211 -10.031 -13.956 1.00 69.25 89 THR A CA 1
ATOM 680 C C . THR A 1 89 ? 8.373 -9.469 -14.777 1.00 69.25 89 THR A C 1
ATOM 682 O O . THR A 1 89 ? 8.195 -8.472 -15.479 1.00 69.25 89 THR A O 1
ATOM 685 N N . ALA A 1 90 ? 9.580 -10.029 -14.658 1.00 60.06 90 ALA A N 1
ATOM 686 C CA . ALA A 1 90 ? 10.774 -9.442 -15.256 1.00 60.06 90 ALA A CA 1
ATOM 687 C C . ALA A 1 90 ? 10.846 -9.669 -16.780 1.00 60.06 90 ALA A C 1
ATOM 689 O O . ALA A 1 90 ? 10.957 -10.797 -17.256 1.00 60.06 90 ALA A O 1
ATOM 690 N N . LEU A 1 91 ? 10.903 -8.569 -17.544 1.00 55.31 91 LEU A N 1
ATOM 691 C CA . LEU A 1 91 ? 11.789 -8.513 -18.709 1.00 55.31 91 LEU A CA 1
ATOM 692 C C . LEU A 1 91 ? 13.214 -8.518 -18.142 1.00 55.31 91 LEU A C 1
ATOM 694 O O . LEU A 1 91 ? 13.528 -7.656 -17.328 1.00 55.31 91 LEU A O 1
ATOM 698 N N . ARG A 1 92 ? 14.044 -9.487 -18.531 1.00 40.44 92 ARG A N 1
ATOM 699 C CA . ARG A 1 92 ? 15.444 -9.627 -18.100 1.00 40.44 92 ARG A CA 1
ATOM 700 C C . ARG A 1 92 ? 16.182 -8.271 -18.118 1.00 40.44 92 ARG A C 1
ATOM 702 O O . ARG A 1 92 ? 16.434 -7.769 -19.213 1.00 40.44 92 ARG A O 1
ATOM 709 N N . PRO A 1 93 ? 16.571 -7.686 -16.969 1.00 44.69 93 PRO A N 1
ATOM 710 C CA . PRO A 1 93 ? 17.602 -6.657 -16.975 1.00 44.69 93 PRO A CA 1
ATOM 711 C C . PRO A 1 93 ? 18.954 -7.310 -17.324 1.00 44.69 93 PRO A C 1
ATOM 713 O O . PRO A 1 93 ? 19.139 -8.505 -17.051 1.00 44.69 93 PRO A O 1
ATOM 716 N N . PRO A 1 94 ? 19.898 -6.588 -17.957 1.00 38.53 94 PRO A N 1
ATOM 717 C CA . PRO A 1 94 ? 21.253 -7.090 -18.132 1.00 38.53 94 PRO A CA 1
ATOM 718 C C . PRO A 1 94 ? 21.835 -7.369 -16.744 1.00 38.53 94 PRO A C 1
ATOM 720 O O . PRO A 1 94 ? 21.964 -6.478 -15.910 1.00 38.53 94 PRO A O 1
ATOM 723 N N . VAL A 1 95 ? 22.088 -8.647 -16.480 1.00 50.59 95 VAL A N 1
ATOM 724 C CA . VAL A 1 95 ? 22.750 -9.113 -15.268 1.00 50.59 95 VAL A CA 1
ATOM 725 C C . VAL A 1 95 ? 24.212 -8.711 -15.393 1.00 50.59 95 VAL A C 1
ATOM 727 O O . VAL A 1 95 ? 24.919 -9.299 -16.210 1.00 50.59 95 VAL A O 1
ATOM 730 N N . ASP A 1 96 ? 24.662 -7.760 -14.577 1.00 44.19 96 ASP A N 1
ATOM 731 C CA . ASP A 1 96 ? 26.059 -7.774 -14.156 1.00 44.19 96 ASP A CA 1
ATOM 732 C C . ASP A 1 96 ? 26.225 -8.978 -13.227 1.00 44.19 96 ASP A C 1
ATOM 734 O O . ASP A 1 96 ? 25.564 -9.115 -12.192 1.00 44.19 96 ASP A O 1
ATOM 738 N N . GLN A 1 97 ? 27.041 -9.929 -13.674 1.00 40.91 97 GLN A N 1
ATOM 739 C CA . GLN A 1 97 ? 27.379 -11.134 -12.932 1.00 40.91 97 GLN A CA 1
ATOM 740 C C . GLN A 1 97 ? 28.149 -10.742 -11.671 1.00 40.91 97 GLN A C 1
ATOM 742 O O . GLN A 1 97 ? 29.354 -10.521 -11.719 1.00 40.91 97 GLN A O 1
ATOM 747 N N . GLY A 1 98 ? 27.469 -10.680 -10.528 1.00 41.72 98 GLY A N 1
ATOM 748 C CA . GLY A 1 98 ? 28.168 -10.452 -9.269 1.00 41.72 98 GLY A CA 1
ATOM 749 C C . GLY A 1 98 ? 27.268 -10.210 -8.071 1.00 41.72 98 GLY A C 1
ATOM 750 O O . GLY A 1 98 ? 27.246 -9.098 -7.562 1.00 41.72 98 GLY A O 1
ATOM 751 N N . SER A 1 99 ? 26.554 -11.241 -7.608 1.00 35.75 99 SER A N 1
ATOM 752 C CA . SER A 1 99 ? 26.434 -11.595 -6.175 1.00 35.75 99 SER A CA 1
ATOM 753 C C . SER A 1 99 ? 25.281 -12.570 -5.934 1.00 35.75 99 SER A C 1
ATOM 755 O O . SER A 1 99 ? 24.123 -12.201 -5.788 1.00 35.75 99 SER A O 1
ATOM 757 N N . VAL A 1 100 ? 25.654 -13.848 -5.955 1.00 39.00 100 VAL A N 1
ATOM 758 C CA . VAL A 1 100 ? 25.359 -14.868 -4.939 1.00 39.00 100 VAL A CA 1
ATOM 759 C C . VAL A 1 100 ? 24.004 -14.769 -4.221 1.00 39.00 100 VAL A C 1
ATOM 761 O O . VAL A 1 100 ? 23.802 -14.001 -3.284 1.00 39.00 100 VAL A O 1
ATOM 764 N N . TYR A 1 101 ? 23.127 -15.696 -4.602 1.00 39.38 101 TYR A N 1
ATOM 765 C CA . TYR A 1 101 ? 22.046 -16.217 -3.776 1.00 39.38 101 TYR A CA 1
ATOM 766 C C . TYR A 1 101 ? 22.596 -16.771 -2.455 1.00 39.38 101 TYR A C 1
ATOM 768 O O . TYR A 1 101 ? 23.400 -17.702 -2.468 1.00 39.38 101 TYR A O 1
ATOM 776 N N . LEU A 1 102 ? 22.109 -16.274 -1.320 1.00 38.09 102 LEU A N 1
ATOM 777 C CA . LEU A 1 102 ? 22.264 -16.941 -0.027 1.00 38.09 102 LEU A CA 1
ATOM 778 C C . LEU A 1 102 ? 21.003 -16.720 0.815 1.00 38.09 102 LEU A C 1
ATOM 780 O O . LEU A 1 102 ? 20.673 -15.590 1.158 1.00 38.09 102 LEU A O 1
ATOM 784 N N . GLY A 1 103 ? 20.304 -17.816 1.134 1.00 32.94 103 GLY A N 1
ATOM 785 C CA . GLY A 1 103 ? 19.312 -17.837 2.215 1.00 32.94 103 GLY A CA 1
ATOM 786 C C . GLY A 1 103 ? 17.940 -18.421 1.883 1.00 32.94 103 GLY A C 1
ATOM 787 O O . GLY A 1 103 ? 16.927 -17.781 2.141 1.00 32.94 103 GLY A O 1
ATOM 788 N N . ARG A 1 104 ? 17.877 -19.657 1.376 1.00 39.19 104 ARG A N 1
ATOM 789 C CA . ARG A 1 104 ? 16.711 -20.525 1.602 1.00 39.19 104 ARG A CA 1
ATOM 790 C C . ARG A 1 104 ? 17.017 -21.312 2.877 1.00 39.19 104 ARG A C 1
ATOM 792 O O . ARG A 1 104 ? 17.788 -22.261 2.810 1.00 39.19 104 ARG A O 1
ATOM 799 N N . GLN A 1 105 ? 16.492 -20.888 4.026 1.00 36.38 105 GLN A N 1
ATOM 800 C CA . GLN A 1 105 ? 16.459 -21.753 5.207 1.00 36.38 105 GLN A CA 1
ATOM 801 C C . GLN A 1 105 ? 15.110 -22.467 5.263 1.00 36.38 105 GLN A C 1
ATOM 803 O O . GLN A 1 105 ? 14.049 -21.851 5.333 1.00 36.38 105 GLN A O 1
ATOM 808 N N . SER A 1 106 ? 15.218 -23.784 5.129 1.00 33.19 106 SER A N 1
ATOM 809 C CA . SER A 1 106 ? 14.254 -24.816 5.475 1.00 33.19 106 SER A CA 1
ATOM 810 C C . SER A 1 106 ? 13.877 -24.724 6.952 1.00 33.19 106 SER A C 1
ATOM 812 O O . SER A 1 106 ? 14.759 -24.598 7.799 1.00 33.19 106 SER A O 1
ATOM 814 N N . VAL A 1 107 ? 12.580 -24.813 7.239 1.00 38.34 107 VAL A N 1
ATOM 815 C CA . VAL A 1 107 ? 12.057 -25.090 8.578 1.00 38.34 107 VAL A CA 1
ATOM 816 C C . VAL A 1 107 ? 11.636 -26.555 8.565 1.00 38.34 107 VAL A C 1
ATOM 818 O O . VAL A 1 107 ? 10.663 -26.889 7.889 1.00 38.34 107 VAL A O 1
ATOM 821 N N . ASP A 1 108 ? 12.425 -27.383 9.244 1.00 40.06 108 ASP A N 1
ATOM 822 C CA . ASP A 1 108 ? 11.932 -28.556 9.971 1.00 40.06 108 ASP A CA 1
ATOM 823 C C . ASP A 1 108 ? 11.675 -28.114 11.421 1.00 40.06 108 ASP A C 1
ATOM 825 O O . ASP A 1 108 ? 12.476 -27.283 11.923 1.00 40.06 108 ASP A O 1
#

Organism: NCBI:txid1033008

Foldseek 3Di:
DDDPVNVVVVVVLVVQLLVLCVVLVVDPPPDQPPDPPGDPVVVVVVVVVVVVVCVVVVHDDDDDDDDDPPCPVPDDPVVVVVVCVVSVRDPDDPDPPDDDDDDDDDDD

Radius of gyration: 19.73 Å; chains: 1; bounding box: 50×47×50 Å